Protein AF-A0AAV5JI72-F1 (afdb_monomer_lite)

InterPro domains:
  IPR002885 Pentatricopeptide repeat [PF12854] (110-137)
  IPR002885 Pentatricopeptide repeat [PF13041] (43-91)
  IPR002885 Pentatricopeptide repeat [PS51375] (44-78)
  IPR002885 Pentatricopeptide repeat [PS51375] (79-113)
  IPR002885 Pentatricopeptide repeat [TIGR00756] (47-80)
  IPR002885 Pentatricopeptide repeat [TIGR00756] (82-115)
  IPR011990 Tetratricopeptide-like helical domain superfamily [G3DSA:1.25.40.10] (1-72)
  IPR011990 Tetratricopeptide-like helical domain superfamily [G3DSA:1.25.40.10] (73-137)

Structure (mmCIF, N/CA/C/O backbone):
data_AF-A0AAV5JI72-F1
#
_entry.id   AF-A0AAV5JI72-F1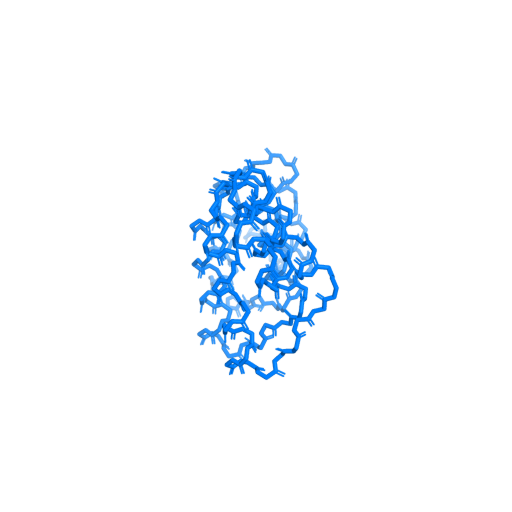
#
loop_
_atom_site.group_PDB
_atom_site.id
_atom_site.type_symbol
_atom_site.label_atom_id
_atom_site.label_alt_id
_atom_site.label_comp_id
_atom_site.label_asym_id
_atom_site.label_entity_id
_atom_site.label_seq_id
_atom_site.pdbx_PDB_ins_code
_atom_site.Cartn_x
_atom_site.Cartn_y
_atom_site.Cartn_z
_atom_site.occupancy
_atom_site.B_iso_or_equiv
_atom_site.auth_seq_id
_atom_site.auth_comp_id
_atom_site.auth_asym_id
_atom_site.auth_atom_id
_atom_site.pdbx_PDB_model_num
ATOM 1 N N . MET A 1 1 ? -7.090 8.946 28.608 1.00 54.69 1 MET A N 1
ATOM 2 C CA . MET A 1 1 ? -8.419 8.599 28.037 1.00 54.69 1 MET A CA 1
ATOM 3 C C . MET A 1 1 ? -9.174 7.574 28.876 1.00 54.69 1 MET A C 1
ATOM 5 O O . MET A 1 1 ? -10.288 7.894 29.272 1.00 54.69 1 MET A O 1
ATOM 9 N N . LYS A 1 2 ? -8.581 6.421 29.239 1.00 47.59 2 LYS A N 1
ATOM 10 C CA . LYS A 1 2 ? -9.207 5.435 30.154 1.00 47.59 2 LYS A CA 1
ATOM 11 C C . LYS A 1 2 ? -9.628 6.033 31.515 1.00 47.59 2 LYS A C 1
ATOM 13 O O . LYS A 1 2 ? -10.666 5.666 32.048 1.00 47.59 2 LYS A O 1
ATOM 18 N N . GLU A 1 3 ? -8.899 7.031 32.019 1.00 52.94 3 GLU A N 1
ATOM 19 C CA . GLU A 1 3 ? -9.214 7.714 33.289 1.00 52.94 3 GLU A CA 1
ATOM 20 C C . GLU A 1 3 ? -10.265 8.838 33.186 1.00 52.94 3 GLU A C 1
ATOM 22 O O . GLU A 1 3 ? -10.848 9.223 34.195 1.00 52.94 3 GLU A O 1
ATOM 27 N N . LEU A 1 4 ? -10.552 9.356 31.984 1.00 58.72 4 LEU A N 1
ATOM 28 C CA . LEU A 1 4 ? -11.400 10.548 31.801 1.00 58.72 4 LEU A CA 1
ATOM 29 C C . LEU A 1 4 ? -12.879 10.230 31.502 1.00 58.72 4 LEU A C 1
ATOM 31 O O . LEU A 1 4 ? -13.668 11.155 31.343 1.00 58.72 4 LEU A O 1
ATOM 35 N N . ARG A 1 5 ? -13.275 8.947 31.416 1.00 59.12 5 ARG A N 1
ATOM 36 C CA . ARG A 1 5 ? -14.636 8.485 31.034 1.00 59.12 5 ARG A CA 1
ATOM 37 C C . ARG A 1 5 ? -15.180 9.060 29.714 1.00 59.12 5 ARG A C 1
ATOM 39 O O . ARG A 1 5 ? -16.381 8.993 29.463 1.00 59.12 5 ARG A O 1
ATOM 46 N N . VAL A 1 6 ? -14.318 9.601 28.860 1.00 61.84 6 VAL A N 1
ATOM 47 C CA . VAL A 1 6 ? -14.693 10.035 27.512 1.00 61.84 6 VAL A CA 1
ATOM 48 C C . VAL A 1 6 ? -14.651 8.805 26.616 1.00 61.84 6 VAL A C 1
ATOM 50 O O . VAL A 1 6 ? -13.619 8.139 26.576 1.00 61.84 6 VAL A O 1
ATOM 53 N N . GLN A 1 7 ? -15.755 8.485 25.934 1.00 64.12 7 GLN A N 1
ATOM 54 C CA . GLN A 1 7 ? -15.730 7.493 24.860 1.00 64.12 7 GLN A CA 1
ATOM 55 C C . GLN A 1 7 ? -14.994 8.123 23.674 1.00 64.12 7 GLN A C 1
ATOM 57 O O . GLN A 1 7 ? -15.490 9.116 23.138 1.00 64.12 7 GLN A O 1
ATOM 62 N N . PRO A 1 8 ? -13.800 7.632 23.312 1.00 69.19 8 PRO A N 1
ATOM 63 C CA . PRO A 1 8 ? -13.110 8.153 22.148 1.00 69.19 8 PRO A CA 1
ATOM 64 C C . PRO A 1 8 ? -13.914 7.796 20.893 1.00 69.19 8 PRO A C 1
ATOM 66 O O . PRO A 1 8 ? -14.463 6.702 20.793 1.00 69.19 8 PRO A O 1
ATOM 69 N N . ASP A 1 9 ? -14.016 8.737 19.961 1.00 73.12 9 ASP A N 1
ATOM 70 C CA . ASP A 1 9 ? -14.679 8.555 18.671 1.00 73.12 9 ASP A CA 1
ATOM 71 C C . ASP A 1 9 ? -13.643 8.443 17.533 1.00 73.12 9 ASP A C 1
ATOM 73 O O . ASP A 1 9 ? -12.429 8.491 17.758 1.00 73.12 9 ASP A O 1
ATOM 77 N N . HIS A 1 10 ? -14.108 8.292 16.289 1.00 74.94 10 HIS A N 1
ATOM 78 C CA . HIS A 1 10 ? -13.229 8.185 15.117 1.00 74.94 10 HIS A CA 1
ATOM 79 C C . HIS A 1 10 ? -12.282 9.386 14.950 1.00 74.94 10 HIS A C 1
ATOM 81 O O . HIS A 1 10 ? -11.170 9.221 14.443 1.00 74.94 10 HIS A O 1
ATOM 87 N N . VAL A 1 11 ? -12.692 10.588 15.376 1.00 77.31 11 VAL A N 1
ATOM 88 C CA . VAL A 1 11 ? -11.893 11.814 15.223 1.00 77.31 11 VAL A CA 1
ATOM 89 C C . VAL A 1 11 ? -10.703 11.785 16.175 1.00 77.31 11 VAL A C 1
ATOM 91 O O . VAL A 1 11 ? -9.588 12.140 15.781 1.00 77.31 11 VAL A O 1
ATOM 94 N N . VAL A 1 12 ? -10.914 11.311 17.404 1.00 82.38 12 VAL A N 1
ATOM 95 C CA . VAL A 1 12 ? -9.851 11.146 18.400 1.00 82.38 12 VAL A CA 1
ATOM 96 C C . VAL A 1 12 ? -8.770 10.191 17.898 1.00 82.38 12 VAL A C 1
ATOM 98 O O . VAL A 1 12 ? -7.591 10.544 17.921 1.00 82.38 12 VAL A O 1
ATOM 101 N N . PHE A 1 13 ? -9.156 9.018 17.393 1.00 82.69 13 PHE A N 1
ATOM 102 C CA . PHE A 1 13 ? -8.188 8.041 16.892 1.00 82.69 13 PHE A CA 1
ATOM 103 C C . PH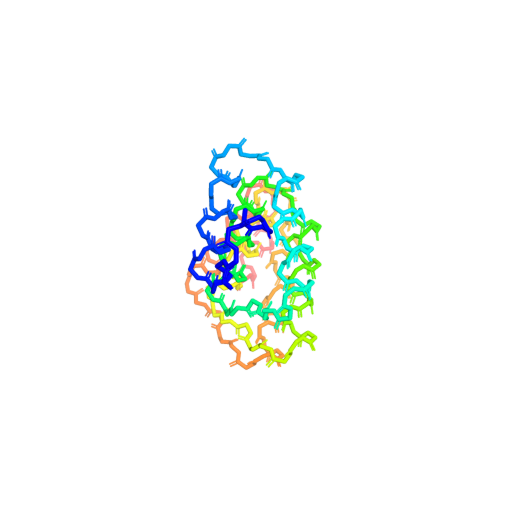E A 1 13 ? -7.490 8.498 15.618 1.00 82.69 13 PHE A C 1
ATOM 105 O O . PHE A 1 13 ? -6.273 8.388 15.537 1.00 82.69 13 PHE A O 1
ATOM 112 N N . THR A 1 14 ? -8.214 9.110 14.674 1.00 79.75 14 THR A N 1
ATOM 113 C CA . THR A 1 14 ? -7.592 9.711 13.480 1.00 79.75 14 THR A CA 1
ATOM 114 C C . THR A 1 14 ? -6.534 10.743 13.872 1.00 79.75 14 THR A C 1
ATOM 116 O O . THR A 1 14 ? -5.460 10.789 13.278 1.00 79.75 14 THR A O 1
ATOM 119 N N . SER A 1 15 ? -6.814 11.554 14.895 1.00 83.75 15 SER A N 1
ATOM 120 C CA . SER A 1 15 ? -5.889 12.587 15.372 1.00 83.75 15 SER A CA 1
ATOM 121 C C . SER A 1 15 ? -4.667 11.996 16.077 1.00 83.75 15 SER A C 1
ATOM 123 O O . SER A 1 15 ? -3.555 12.451 15.822 1.00 83.75 15 SER A O 1
ATOM 125 N N . LEU A 1 16 ? -4.856 10.982 16.931 1.00 84.75 16 LEU A N 1
ATOM 126 C CA . LEU A 1 16 ? -3.759 10.265 17.594 1.00 84.75 16 LEU A CA 1
ATOM 127 C C . LEU A 1 16 ? -2.842 9.604 16.569 1.00 84.75 16 LEU A C 1
ATOM 129 O O . LEU A 1 16 ? -1.640 9.846 16.569 1.00 84.75 16 LEU A O 1
ATOM 133 N N . ILE A 1 17 ? -3.435 8.837 15.658 1.00 84.62 17 ILE A N 1
ATOM 134 C CA . ILE A 1 17 ? -2.727 8.134 14.593 1.00 84.62 17 ILE A CA 1
ATOM 135 C C . ILE A 1 17 ? -1.961 9.131 13.730 1.00 84.62 17 ILE A C 1
ATOM 137 O O . ILE A 1 17 ? -0.770 8.953 13.513 1.00 84.62 17 ILE A O 1
ATOM 141 N N . LYS A 1 18 ? -2.594 10.229 13.303 1.00 79.88 18 LYS A N 1
ATOM 142 C CA . LYS A 1 18 ? -1.901 11.281 12.553 1.00 79.88 18 LYS A CA 1
ATOM 143 C C . LYS A 1 18 ? -0.724 11.872 13.336 1.00 79.88 18 LYS A C 1
ATOM 145 O O . LYS A 1 18 ? 0.340 12.048 12.759 1.00 79.88 18 LYS A O 1
ATOM 150 N N . GLY A 1 19 ? -0.895 12.135 14.632 1.00 85.75 19 GLY A N 1
ATOM 151 C CA . GLY A 1 19 ? 0.182 12.627 15.492 1.00 85.75 19 GLY A CA 1
ATOM 152 C C . GLY A 1 19 ? 1.371 11.667 15.564 1.00 85.75 19 GLY A C 1
ATOM 153 O O . GLY A 1 19 ? 2.508 12.111 15.433 1.00 85.75 19 GLY A O 1
ATOM 154 N N . PHE A 1 20 ? 1.121 10.361 15.703 1.00 85.94 20 PHE A N 1
ATOM 155 C CA . PHE A 1 20 ? 2.171 9.337 15.675 1.00 85.94 20 PHE A CA 1
ATOM 156 C C . PHE A 1 20 ? 2.847 9.232 14.303 1.00 85.94 20 PHE A C 1
ATOM 158 O O . PHE A 1 20 ? 4.072 9.151 14.219 1.00 85.94 20 PHE A O 1
ATOM 165 N N . LEU A 1 21 ? 2.073 9.333 13.219 1.00 80.69 21 LEU A N 1
ATOM 166 C CA . LEU A 1 21 ? 2.605 9.365 11.855 1.00 80.69 21 LEU A CA 1
ATOM 167 C C . LEU A 1 21 ? 3.510 10.583 11.613 1.00 80.69 21 LEU A C 1
ATOM 169 O O . LEU A 1 21 ? 4.564 10.435 10.996 1.00 80.69 21 LEU A O 1
ATOM 173 N N . ASP A 1 22 ? 3.153 11.759 12.139 1.00 81.88 22 ASP A N 1
ATOM 174 C CA . ASP A 1 22 ? 3.947 12.990 12.008 1.00 81.88 22 ASP A CA 1
ATOM 175 C C . ASP A 1 22 ? 5.324 12.876 12.693 1.00 81.88 22 ASP A C 1
ATOM 177 O O . ASP A 1 22 ? 6.293 13.489 1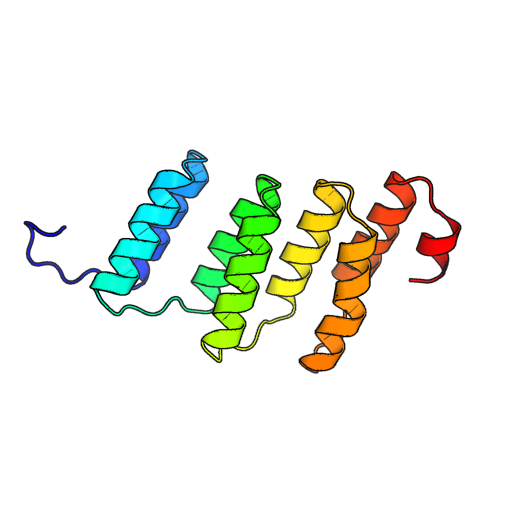2.240 1.00 81.88 22 ASP A O 1
ATOM 181 N N . VAL A 1 23 ? 5.439 12.062 13.750 1.00 83.62 23 VAL A N 1
ATOM 182 C CA . VAL A 1 23 ? 6.715 11.772 14.433 1.00 83.62 23 VAL A CA 1
ATOM 183 C C . VAL A 1 23 ? 7.352 10.445 14.002 1.00 83.62 23 VAL A C 1
ATOM 185 O O . VAL A 1 23 ? 8.367 10.049 14.568 1.00 83.62 23 VAL A O 1
ATOM 188 N N . SER A 1 24 ? 6.804 9.786 12.972 1.00 80.31 24 SER A N 1
ATOM 189 C CA . SER A 1 24 ? 7.255 8.474 12.472 1.00 80.31 24 SER A CA 1
ATOM 190 C C . SER A 1 24 ? 7.300 7.376 13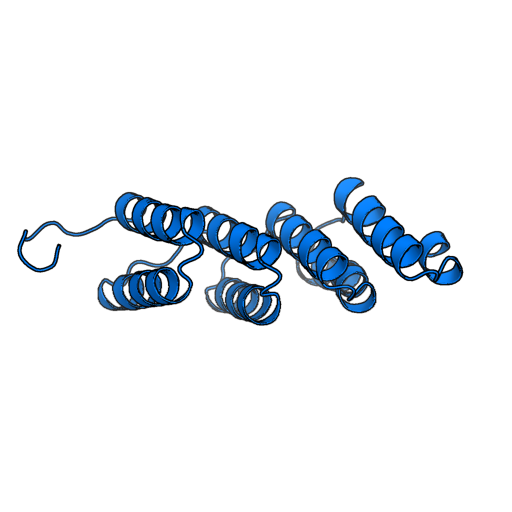.547 1.00 80.31 24 SER A C 1
ATOM 192 O O . SER A 1 24 ? 8.117 6.461 13.468 1.00 80.31 24 SER A O 1
ATOM 194 N N . ASP A 1 25 ? 6.421 7.464 14.545 1.00 83.19 25 ASP A N 1
ATOM 195 C CA . ASP A 1 25 ? 6.286 6.482 15.619 1.00 83.19 25 ASP A CA 1
ATOM 196 C C . ASP A 1 25 ? 5.320 5.373 15.191 1.00 83.19 25 ASP A C 1
ATOM 198 O O . ASP A 1 25 ? 4.100 5.489 15.316 1.00 83.19 25 ASP A O 1
ATOM 202 N N . SER A 1 26 ? 5.873 4.299 14.628 1.00 78.94 26 SER A N 1
ATOM 203 C CA . SER A 1 26 ? 5.091 3.144 14.187 1.00 78.94 26 SER A CA 1
ATOM 204 C C . SER A 1 26 ? 4.447 2.386 15.346 1.00 78.94 26 SER A C 1
ATOM 206 O O . SER A 1 26 ? 3.336 1.887 15.186 1.00 78.94 26 SER A O 1
ATOM 208 N N . ASP A 1 27 ? 5.111 2.334 16.501 1.00 83.69 27 ASP A N 1
ATOM 209 C CA . ASP A 1 27 ? 4.619 1.606 17.672 1.00 83.69 27 ASP A CA 1
ATOM 210 C C . ASP A 1 27 ? 3.400 2.326 18.265 1.00 83.69 27 ASP A C 1
ATOM 212 O O . ASP A 1 27 ? 2.408 1.690 18.619 1.00 83.69 27 ASP A O 1
ATOM 216 N N . GLY A 1 28 ? 3.421 3.663 18.279 1.00 87.00 28 GLY A N 1
ATOM 217 C CA . GLY A 1 28 ? 2.271 4.479 18.666 1.00 87.00 28 GLY A CA 1
ATOM 218 C C . GLY A 1 28 ? 1.062 4.313 17.735 1.00 87.00 28 GLY A C 1
ATOM 219 O O . GLY A 1 28 ? -0.083 4.297 18.199 1.00 87.00 28 GLY A O 1
ATOM 220 N N . VAL A 1 29 ? 1.282 4.131 16.425 1.00 84.62 29 VAL A N 1
ATOM 221 C CA . VAL A 1 29 ? 0.195 3.794 15.484 1.00 84.62 29 VAL A CA 1
ATOM 222 C C . VAL A 1 29 ? -0.409 2.430 15.821 1.00 84.62 29 VAL A C 1
ATOM 224 O O . VAL A 1 29 ? -1.634 2.319 15.892 1.00 84.62 29 VAL A O 1
ATOM 227 N N . ASP A 1 30 ? 0.425 1.421 16.077 1.00 82.62 30 ASP A N 1
ATOM 228 C CA . ASP A 1 30 ? -0.025 0.065 16.412 1.00 82.62 30 ASP A CA 1
ATOM 229 C C . ASP A 1 30 ? -0.788 0.038 17.755 1.00 82.62 30 ASP A C 1
ATOM 231 O O . ASP A 1 30 ? -1.829 -0.618 17.877 1.00 82.62 30 ASP A O 1
ATOM 235 N N . GLU A 1 31 ? -0.341 0.811 18.753 1.00 87.44 31 GLU A N 1
ATOM 236 C CA . GLU A 1 31 ? -1.047 0.976 20.031 1.00 87.44 31 GLU A CA 1
ATOM 237 C C . GLU A 1 31 ? -2.411 1.655 19.833 1.00 87.44 31 GLU A C 1
ATOM 239 O O . GLU A 1 31 ? -3.420 1.209 20.389 1.00 87.44 31 GLU A O 1
ATOM 244 N N . ALA A 1 32 ? -2.476 2.704 19.006 1.00 87.38 32 ALA A N 1
ATOM 245 C CA . ALA A 1 32 ? -3.729 3.385 18.698 1.00 87.38 32 ALA A CA 1
ATOM 246 C C . ALA A 1 32 ? -4.725 2.461 17.975 1.00 87.38 32 ALA A C 1
ATOM 248 O O . ALA A 1 32 ? -5.909 2.472 18.316 1.00 87.38 32 ALA A O 1
ATOM 249 N N . LEU A 1 33 ? -4.255 1.637 17.033 1.00 84.00 33 LEU A N 1
ATOM 250 C CA . LEU A 1 33 ? -5.071 0.636 16.336 1.00 84.00 33 LEU A CA 1
ATOM 251 C C . LEU A 1 33 ? -5.575 -0.457 17.286 1.00 84.00 33 LEU A C 1
ATOM 253 O O . LEU A 1 33 ? -6.771 -0.744 17.309 1.00 84.00 33 LEU A O 1
ATOM 257 N N . THR A 1 34 ? -4.704 -0.989 18.146 1.00 86.12 34 THR A N 1
ATOM 258 C CA . THR A 1 34 ? -5.089 -1.965 19.182 1.00 86.12 34 THR A CA 1
ATOM 259 C C . THR A 1 34 ? -6.172 -1.389 20.097 1.00 86.12 34 THR A C 1
ATOM 261 O O . THR A 1 34 ? -7.171 -2.039 20.409 1.00 86.12 34 THR A O 1
ATOM 264 N N . LEU A 1 35 ? -6.022 -0.124 20.495 1.00 86.88 35 LEU A N 1
ATOM 265 C CA . LEU A 1 35 ? -6.995 0.553 21.342 1.00 86.88 35 LEU A CA 1
ATOM 266 C C . LEU A 1 35 ? -8.339 0.758 20.621 1.00 86.88 35 LEU A C 1
ATOM 268 O O . LEU A 1 35 ? -9.391 0.607 21.241 1.00 86.88 35 LEU A O 1
ATOM 272 N N . MET A 1 36 ? -8.343 1.054 19.319 1.00 86.00 36 MET A N 1
ATOM 273 C CA . MET A 1 36 ? -9.582 1.119 18.531 1.00 86.00 36 MET A CA 1
ATOM 274 C C . MET A 1 36 ? -10.349 -0.202 18.540 1.00 86.00 36 MET A C 1
ATOM 276 O O . MET A 1 36 ? -11.572 -0.198 18.720 1.00 86.00 36 MET A O 1
ATOM 280 N N . GLU A 1 37 ? -9.642 -1.322 18.389 1.00 83.19 37 GLU A N 1
ATOM 281 C CA . GLU A 1 37 ? -10.234 -2.657 18.464 1.00 83.19 37 GLU A CA 1
ATOM 282 C C . GLU A 1 37 ? -10.833 -2.933 19.849 1.00 83.19 37 GLU A C 1
ATOM 284 O O . GLU A 1 37 ? -11.974 -3.401 19.935 1.00 83.19 37 GLU A O 1
ATOM 289 N N . GLU A 1 38 ? -10.132 -2.565 20.934 1.00 85.94 38 GLU A N 1
ATOM 290 C CA . GLU A 1 38 ? -10.648 -2.666 22.311 1.00 85.94 38 GLU A CA 1
ATOM 291 C C . GLU A 1 38 ? -11.975 -1.906 22.481 1.00 85.94 38 GLU A C 1
ATOM 293 O O . GLU A 1 38 ? -12.916 -2.407 23.106 1.00 85.94 38 GLU A O 1
ATOM 298 N N . PHE A 1 39 ? -12.075 -0.708 21.896 1.00 83.81 39 PHE A N 1
ATOM 299 C CA . PHE A 1 39 ? -13.292 0.108 21.916 1.00 83.81 39 PHE A CA 1
ATOM 300 C C . PHE A 1 39 ? -14.330 -0.294 20.856 1.00 83.81 39 PHE A C 1
ATOM 302 O O . PHE A 1 39 ? -15.412 0.295 20.815 1.00 83.81 39 PHE A O 1
ATOM 309 N N . ARG A 1 40 ? -14.052 -1.318 20.035 1.00 82.69 40 ARG A N 1
ATOM 310 C CA . ARG A 1 40 ? -14.896 -1.784 18.918 1.00 82.69 40 ARG A CA 1
ATOM 311 C C . ARG A 1 40 ? -15.212 -0.690 17.895 1.00 82.69 40 ARG A C 1
ATOM 313 O O . ARG A 1 40 ? -16.282 -0.695 17.282 1.00 82.69 40 ARG A O 1
ATOM 320 N N . ILE A 1 41 ? -14.281 0.237 17.702 1.00 82.06 41 ILE A N 1
ATOM 321 C CA . ILE A 1 41 ? -14.378 1.295 16.700 1.00 82.06 41 ILE A CA 1
ATOM 322 C C . ILE A 1 41 ? -13.716 0.768 15.437 1.00 82.06 41 ILE A C 1
ATOM 324 O O . ILE A 1 41 ? -12.518 0.505 15.413 1.00 82.06 41 ILE A O 1
ATOM 328 N N . LYS A 1 42 ? -14.506 0.586 14.379 1.00 75.94 42 LYS A N 1
ATOM 329 C CA . LYS A 1 42 ? -13.977 0.131 13.092 1.00 75.94 42 LYS A CA 1
ATOM 330 C C . LYS A 1 42 ? -13.334 1.307 12.357 1.00 75.94 42 LYS A C 1
ATOM 332 O O . LYS A 1 42 ? -13.969 2.356 12.296 1.00 75.94 42 LYS A O 1
ATOM 337 N N . PRO A 1 43 ? -12.138 1.175 11.773 1.00 78.62 43 PRO A N 1
ATOM 338 C CA . PRO A 1 43 ? -11.615 2.222 10.906 1.00 78.62 43 PRO A CA 1
ATOM 339 C C . PRO A 1 43 ? -12.546 2.418 9.699 1.00 78.62 43 PRO A C 1
ATOM 341 O O . PRO A 1 43 ? -13.133 1.458 9.195 1.00 78.62 43 PRO A O 1
ATOM 344 N N . ASP A 1 44 ? -12.709 3.661 9.256 1.00 79.44 44 ASP A N 1
ATOM 345 C CA . ASP A 1 44 ? -13.389 3.977 8.001 1.00 79.44 44 ASP A CA 1
ATOM 346 C C . ASP A 1 44 ? -12.371 4.096 6.854 1.00 79.44 44 ASP A C 1
ATOM 348 O O . ASP A 1 44 ? -11.156 4.061 7.061 1.00 79.44 44 ASP A O 1
ATOM 352 N N . VAL A 1 45 ? -12.860 4.239 5.619 1.00 80.06 45 VAL A N 1
ATOM 353 C CA . VAL A 1 45 ? -12.007 4.347 4.420 1.00 80.06 45 VAL A CA 1
ATOM 354 C C . VAL A 1 45 ? -10.994 5.498 4.540 1.00 80.06 45 VAL A C 1
ATOM 356 O O . VAL A 1 45 ? -9.849 5.376 4.101 1.00 80.06 45 VAL A O 1
ATOM 359 N N . ILE A 1 46 ? -11.386 6.611 5.171 1.00 81.19 46 ILE A N 1
ATOM 360 C CA . ILE A 1 46 ? -10.520 7.782 5.353 1.00 81.19 46 ILE A CA 1
ATOM 361 C C . ILE A 1 46 ? -9.349 7.430 6.271 1.00 81.19 46 ILE A C 1
ATOM 363 O O . ILE A 1 46 ? -8.197 7.715 5.934 1.00 81.19 46 ILE A O 1
ATOM 367 N N . MET A 1 47 ? -9.615 6.771 7.395 1.00 82.38 47 MET A N 1
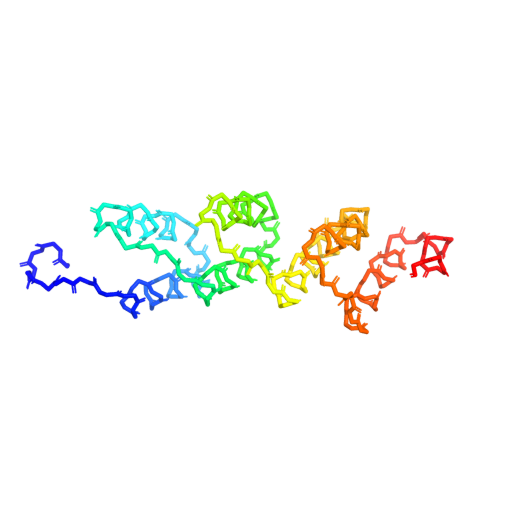ATOM 368 C CA . MET A 1 47 ? -8.572 6.319 8.305 1.00 82.38 47 MET A CA 1
ATOM 369 C C . MET A 1 47 ? -7.639 5.302 7.638 1.00 82.38 47 MET A C 1
ATOM 371 O O . MET A 1 47 ? -6.422 5.472 7.721 1.00 82.38 47 MET A O 1
ATOM 375 N N . PHE A 1 48 ? -8.188 4.324 6.905 1.00 87.56 48 PHE A N 1
ATOM 376 C CA . PHE A 1 48 ? -7.393 3.370 6.124 1.00 87.56 48 PHE A CA 1
ATOM 377 C C . PHE A 1 48 ? -6.437 4.082 5.168 1.00 87.56 48 PHE A C 1
ATOM 379 O O . PHE A 1 48 ? -5.222 3.899 5.248 1.00 87.56 48 PHE A O 1
ATOM 386 N N . SER A 1 49 ? -6.965 4.974 4.328 1.00 87.56 49 SER A N 1
ATOM 387 C CA . SER A 1 49 ? -6.145 5.724 3.374 1.00 87.56 49 SER A CA 1
ATOM 388 C C . SER A 1 49 ? -5.088 6.606 4.050 1.00 87.56 49 SER A C 1
ATOM 390 O O . SER A 1 49 ? -3.969 6.710 3.551 1.00 87.56 49 SER A O 1
ATOM 392 N N . THR A 1 50 ? -5.395 7.195 5.211 1.00 86.75 50 THR A N 1
ATOM 393 C CA . THR A 1 50 ? -4.460 8.050 5.959 1.00 86.75 50 THR A CA 1
ATOM 394 C C . THR A 1 50 ? -3.258 7.250 6.457 1.00 86.75 50 THR A C 1
ATOM 396 O O . THR A 1 50 ? -2.114 7.655 6.239 1.00 86.75 50 THR A O 1
ATOM 399 N N . ILE A 1 51 ? -3.517 6.102 7.084 1.00 87.81 51 ILE A N 1
ATOM 400 C CA . ILE A 1 51 ? -2.480 5.226 7.640 1.00 87.81 51 ILE A CA 1
ATOM 401 C C . ILE A 1 51 ? -1.640 4.623 6.520 1.00 87.81 51 ILE A C 1
ATOM 403 O O . ILE A 1 51 ? -0.414 4.748 6.526 1.00 87.81 51 ILE A O 1
ATOM 407 N N . MET A 1 52 ? -2.299 4.064 5.502 1.00 92.12 52 MET A N 1
ATOM 408 C CA . MET A 1 52 ? -1.624 3.499 4.336 1.00 92.12 52 MET A CA 1
ATOM 409 C C . MET A 1 52 ? -0.740 4.533 3.637 1.00 92.12 52 MET A C 1
ATOM 411 O O . MET A 1 52 ? 0.392 4.227 3.267 1.00 92.12 52 MET A O 1
ATOM 415 N N . ASN A 1 53 ? -1.215 5.773 3.467 1.00 90.25 53 ASN A N 1
ATOM 416 C CA . ASN A 1 53 ? -0.425 6.823 2.826 1.00 90.25 53 ASN A CA 1
ATOM 417 C C . ASN A 1 53 ? 0.858 7.128 3.604 1.00 90.25 53 ASN A C 1
ATOM 419 O O . ASN A 1 53 ? 1.906 7.371 3.000 1.00 90.25 53 ASN A O 1
ATOM 423 N N . ALA A 1 54 ? 0.791 7.103 4.932 1.00 87.12 54 ALA A N 1
ATOM 424 C CA . ALA A 1 54 ? 1.945 7.377 5.762 1.00 87.12 54 ALA A CA 1
ATOM 425 C C . ALA A 1 54 ? 2.939 6.205 5.788 1.00 87.12 54 ALA A C 1
ATOM 427 O O . ALA A 1 54 ? 4.127 6.436 5.569 1.00 87.12 54 ALA A O 1
ATOM 428 N N . TRP A 1 55 ? 2.481 4.953 5.909 1.00 88.94 55 TRP A N 1
ATOM 429 C CA . TRP A 1 55 ? 3.360 3.781 5.780 1.00 88.94 55 TRP A CA 1
ATOM 430 C C . TRP A 1 55 ? 3.985 3.660 4.388 1.00 88.94 55 TRP A C 1
ATOM 432 O O . TRP A 1 55 ? 5.197 3.480 4.278 1.00 88.94 55 TRP A O 1
ATOM 442 N N . SER A 1 56 ? 3.208 3.879 3.324 1.00 92.62 56 SER A N 1
ATOM 443 C CA . SER A 1 56 ? 3.719 3.980 1.949 1.00 92.62 56 SER A CA 1
ATOM 444 C C . SER A 1 56 ? 4.794 5.067 1.828 1.00 92.62 56 SER A C 1
ATOM 446 O O . SER A 1 56 ? 5.830 4.862 1.189 1.00 92.62 56 SER A O 1
ATOM 448 N N . SER A 1 57 ? 4.594 6.223 2.474 1.00 88.00 57 SER A N 1
ATOM 449 C CA . SER A 1 57 ? 5.567 7.327 2.515 1.00 88.00 57 SER A CA 1
ATOM 450 C C . SER A 1 57 ? 6.844 6.992 3.280 1.00 88.00 57 SER A C 1
ATOM 452 O O . SER A 1 57 ? 7.916 7.411 2.845 1.00 88.00 57 SER A O 1
ATOM 454 N N . ALA A 1 58 ? 6.740 6.191 4.339 1.00 85.25 58 ALA A N 1
ATOM 455 C CA . ALA A 1 58 ? 7.868 5.657 5.097 1.00 85.25 58 ALA A CA 1
ATOM 456 C C . ALA A 1 58 ? 8.554 4.448 4.423 1.00 85.25 58 ALA A C 1
ATOM 458 O O . ALA A 1 58 ? 9.600 4.009 4.889 1.00 85.25 58 ALA A O 1
ATOM 459 N N . GLY A 1 59 ? 7.990 3.911 3.333 1.00 88.62 59 GLY A N 1
ATOM 460 C CA . GLY A 1 59 ? 8.501 2.712 2.658 1.00 88.62 59 GLY A CA 1
ATOM 461 C C . GLY A 1 59 ? 8.156 1.395 3.363 1.00 88.62 59 GLY A C 1
ATOM 462 O O . GLY A 1 59 ? 8.709 0.358 3.019 1.00 88.62 59 GLY A O 1
ATOM 463 N N . LEU A 1 60 ? 7.235 1.413 4.329 1.00 90.06 60 LEU A N 1
ATOM 464 C CA . LEU A 1 60 ? 6.777 0.236 5.073 1.00 90.06 60 LEU A CA 1
ATOM 465 C C . LEU A 1 60 ? 5.655 -0.477 4.300 1.00 90.06 60 LEU A C 1
ATOM 467 O O . LEU A 1 60 ? 4.500 -0.494 4.728 1.00 90.06 60 LEU A O 1
ATOM 471 N N . MET A 1 61 ? 5.981 -1.009 3.118 1.00 94.88 61 MET A N 1
ATOM 472 C CA . MET A 1 61 ? 4.980 -1.579 2.208 1.00 94.88 61 MET A CA 1
ATOM 473 C C . MET A 1 61 ? 4.352 -2.880 2.707 1.00 94.88 61 MET A C 1
ATOM 475 O O . MET A 1 61 ? 3.168 -3.076 2.451 1.00 94.88 61 MET A O 1
ATOM 479 N N . ASP A 1 62 ? 5.069 -3.684 3.495 1.00 93.06 62 ASP A N 1
ATOM 480 C CA . ASP A 1 62 ? 4.504 -4.885 4.128 1.00 93.06 62 ASP A CA 1
ATOM 481 C C . ASP A 1 62 ? 3.301 -4.524 5.015 1.00 93.06 62 ASP A C 1
ATOM 483 O O . ASP A 1 62 ? 2.200 -5.031 4.817 1.00 93.06 62 ASP A O 1
ATOM 487 N N . ARG A 1 63 ? 3.470 -3.533 5.906 1.00 90.00 63 ARG A N 1
ATOM 488 C CA . ARG A 1 63 ? 2.384 -3.020 6.762 1.00 90.00 63 ARG A CA 1
ATOM 489 C C . ARG A 1 63 ? 1.254 -2.397 5.945 1.00 90.00 63 ARG A C 1
ATOM 491 O O . ARG A 1 63 ? 0.081 -2.564 6.260 1.00 90.00 63 ARG A O 1
ATOM 498 N N . CYS A 1 64 ? 1.601 -1.667 4.884 1.00 92.75 64 CYS A N 1
ATOM 499 C CA . CYS A 1 64 ? 0.617 -1.063 3.986 1.00 92.75 64 CYS A CA 1
ATOM 500 C C . CYS A 1 64 ? -0.266 -2.130 3.315 1.00 92.75 64 CYS A C 1
ATOM 502 O O . CYS A 1 64 ? -1.481 -1.950 3.228 1.00 92.75 64 CYS A O 1
ATOM 504 N N . GLN A 1 65 ? 0.334 -3.242 2.880 1.00 94.50 65 GLN A N 1
ATOM 505 C CA . GLN A 1 65 ? -0.373 -4.353 2.249 1.00 94.50 65 GLN A CA 1
ATOM 506 C C . GLN A 1 65 ? -1.217 -5.143 3.255 1.00 94.50 65 GLN A C 1
ATOM 508 O O . GLN A 1 65 ? -2.377 -5.424 2.970 1.00 94.50 65 GLN A O 1
ATOM 513 N N . GLU A 1 66 ? -0.691 -5.436 4.448 1.00 92.31 66 GLU A N 1
ATOM 514 C CA . GLU A 1 66 ? -1.463 -6.082 5.522 1.00 92.31 66 GLU A CA 1
ATOM 515 C C . GLU A 1 66 ? -2.730 -5.281 5.856 1.00 92.31 66 GLU A C 1
ATOM 517 O O . GLU A 1 66 ? -3.830 -5.828 5.941 1.00 92.31 66 GLU A O 1
ATOM 522 N N . PHE A 1 67 ? -2.602 -3.958 5.947 1.00 90.56 67 PHE A N 1
ATOM 523 C CA . PHE A 1 67 ? -3.724 -3.080 6.267 1.00 90.56 67 PHE A CA 1
ATOM 524 C C . PHE A 1 67 ? -4.719 -2.924 5.118 1.00 90.56 67 PHE A C 1
ATOM 526 O O . PHE A 1 67 ? -5.922 -2.799 5.349 1.00 90.56 67 PHE A O 1
ATOM 533 N N . PHE A 1 68 ? -4.243 -2.971 3.871 1.00 94.31 68 PHE A N 1
ATOM 534 C CA . PHE A 1 68 ? -5.116 -3.098 2.707 1.00 94.31 68 PHE A CA 1
ATOM 535 C C . PHE A 1 68 ? -5.928 -4.398 2.763 1.00 94.31 68 PHE A C 1
ATOM 537 O O . PHE A 1 68 ? -7.140 -4.383 2.546 1.00 94.31 68 PHE A O 1
ATOM 544 N N . ASP A 1 69 ? -5.290 -5.519 3.095 1.00 93.56 69 ASP A N 1
ATOM 545 C CA . ASP A 1 69 ? -5.976 -6.804 3.205 1.00 93.56 69 ASP A CA 1
ATOM 546 C C . ASP A 1 69 ? -7.028 -6.774 4.321 1.00 93.56 69 ASP A C 1
ATOM 548 O O . ASP A 1 69 ? -8.123 -7.316 4.158 1.00 93.56 69 ASP A O 1
ATOM 552 N N . ASP A 1 70 ? -6.741 -6.104 5.436 1.00 90.56 70 ASP A N 1
ATOM 553 C CA . ASP A 1 70 ? -7.693 -5.926 6.532 1.00 90.56 70 ASP A CA 1
ATOM 554 C C . ASP A 1 70 ? -8.868 -5.016 6.155 1.00 90.56 70 ASP A C 1
ATOM 556 O O . ASP A 1 70 ? -10.011 -5.330 6.503 1.00 90.56 70 ASP A O 1
ATOM 560 N N . MET A 1 71 ? -8.635 -3.961 5.363 1.00 91.25 71 MET A N 1
ATOM 561 C CA . MET A 1 71 ? -9.700 -3.150 4.758 1.00 91.25 71 MET A CA 1
ATOM 562 C C . MET A 1 71 ? -10.659 -4.029 3.940 1.00 91.25 71 MET A C 1
ATOM 564 O O . MET A 1 71 ? -11.880 -3.969 4.122 1.00 91.25 71 MET A O 1
ATOM 568 N N . VAL A 1 72 ? -10.107 -4.896 3.086 1.00 92.12 72 VAL A N 1
ATOM 569 C CA . VAL A 1 72 ? -10.885 -5.807 2.234 1.00 92.12 72 VAL A CA 1
ATOM 570 C C . VAL A 1 72 ? -11.629 -6.853 3.073 1.00 92.12 72 VAL A C 1
ATOM 572 O O . VAL A 1 72 ? -12.823 -7.072 2.860 1.00 92.12 72 VAL A O 1
ATOM 575 N N . LYS A 1 73 ? -10.978 -7.470 4.071 1.00 91.12 73 LYS A N 1
ATOM 576 C CA . LYS A 1 73 ? -11.616 -8.428 5.000 1.00 91.12 73 LYS A CA 1
ATOM 577 C C . LYS A 1 73 ? -12.742 -7.787 5.812 1.00 91.12 73 LYS A C 1
ATOM 579 O O . LYS A 1 73 ? -13.724 -8.458 6.130 1.00 91.12 73 LYS A O 1
ATOM 584 N N . ALA A 1 74 ? -12.622 -6.500 6.136 1.00 85.44 74 ALA A N 1
ATOM 585 C CA . ALA A 1 74 ? -13.655 -5.736 6.826 1.00 85.44 74 ALA A CA 1
ATOM 586 C C . ALA A 1 74 ? -14.872 -5.412 5.935 1.00 85.44 74 ALA A C 1
ATOM 588 O O . ALA A 1 74 ? -15.863 -4.877 6.441 1.00 85.44 74 ALA A O 1
ATOM 589 N N . GLY A 1 75 ? -14.822 -5.751 4.641 1.00 88.56 75 GLY A N 1
ATOM 590 C CA . GLY A 1 75 ? -15.877 -5.474 3.668 1.00 88.56 75 GLY A CA 1
ATOM 591 C C . GLY A 1 75 ? -15.905 -4.019 3.203 1.00 88.56 75 GLY A C 1
ATOM 592 O O . GLY A 1 75 ? -16.926 -3.571 2.686 1.00 88.56 75 GLY A O 1
ATOM 593 N N . LEU A 1 76 ? -14.819 -3.269 3.416 1.00 89.00 76 LEU A N 1
ATOM 594 C CA . LEU A 1 76 ? -14.677 -1.914 2.898 1.00 89.00 76 LEU A CA 1
ATOM 595 C C . LEU A 1 76 ? -14.122 -1.981 1.477 1.00 89.00 76 LEU A C 1
ATOM 597 O O . LEU A 1 76 ? -13.112 -2.633 1.221 1.00 89.00 76 LEU A O 1
ATOM 601 N N . GLU A 1 77 ? -14.782 -1.292 0.552 1.00 90.25 77 GLU A N 1
ATOM 602 C CA . GLU A 1 77 ? -14.342 -1.247 -0.838 1.00 90.25 77 GLU A CA 1
ATOM 603 C C . GLU A 1 77 ? -13.182 -0.252 -0.984 1.00 90.25 77 GLU A C 1
ATOM 605 O O . GLU A 1 77 ? -13.357 0.934 -0.677 1.00 90.25 77 GLU A O 1
ATOM 610 N N . PRO A 1 78 ? -11.989 -0.697 -1.423 1.00 92.38 78 PRO A N 1
ATOM 611 C CA . PRO A 1 78 ? -10.900 0.218 -1.727 1.00 92.38 78 PRO A CA 1
ATOM 612 C C . PRO A 1 78 ? -11.293 1.123 -2.891 1.00 92.38 78 PRO A C 1
ATOM 614 O O . PRO A 1 78 ? -11.977 0.700 -3.819 1.00 92.38 78 PRO A O 1
ATOM 617 N N . ASP A 1 79 ? -10.838 2.371 -2.862 1.00 92.88 79 ASP A N 1
ATOM 618 C CA . ASP A 1 79 ? -11.063 3.323 -3.942 1.00 92.88 79 ASP A CA 1
ATOM 619 C C . ASP A 1 79 ? -9.779 3.569 -4.750 1.00 92.88 79 ASP A C 1
ATOM 621 O O . ASP A 1 79 ? -8.694 3.054 -4.466 1.00 92.88 79 ASP A O 1
ATOM 625 N N . ILE A 1 80 ? -9.883 4.402 -5.785 1.00 95.12 80 ILE A N 1
ATOM 626 C CA . ILE A 1 80 ? -8.735 4.750 -6.629 1.00 95.12 80 ILE A CA 1
ATOM 627 C C . ILE A 1 80 ? -7.602 5.454 -5.860 1.00 95.12 80 ILE A C 1
ATOM 629 O O . ILE A 1 80 ? -6.447 5.437 -6.302 1.00 95.12 80 ILE A O 1
ATOM 633 N N . HIS A 1 81 ? -7.909 6.087 -4.724 1.00 94.06 81 HIS A N 1
ATOM 634 C CA . HIS A 1 81 ? -6.917 6.753 -3.895 1.00 94.06 81 HIS A CA 1
ATOM 635 C C . HIS A 1 81 ? -6.046 5.730 -3.160 1.00 94.06 81 HIS A C 1
ATOM 637 O O . HIS A 1 81 ? -4.821 5.851 -3.208 1.00 94.06 81 HIS A O 1
ATOM 643 N N . VAL A 1 82 ? -6.649 4.677 -2.600 1.00 95.00 82 VAL A N 1
ATOM 644 C CA . VAL A 1 82 ? -5.936 3.544 -1.982 1.00 95.00 82 VAL A CA 1
ATOM 645 C C . VAL A 1 82 ? -4.954 2.900 -2.968 1.00 95.00 82 VAL A C 1
ATOM 647 O O . VAL A 1 82 ? -3.768 2.758 -2.668 1.00 95.00 82 VAL A O 1
ATOM 650 N N . PHE A 1 83 ? -5.387 2.616 -4.199 1.00 96.56 83 PHE A N 1
ATOM 651 C CA . PHE A 1 83 ? -4.491 2.074 -5.231 1.00 96.56 83 PHE A CA 1
ATOM 652 C C . PHE A 1 83 ? -3.377 3.047 -5.637 1.00 96.56 83 PHE A C 1
ATOM 654 O O . PHE A 1 83 ? -2.246 2.634 -5.891 1.00 96.56 83 PHE A O 1
ATOM 661 N N . SER A 1 84 ? -3.658 4.353 -5.654 1.00 96.88 84 SER A N 1
ATOM 662 C CA . SER A 1 84 ? -2.632 5.369 -5.918 1.00 96.88 84 SER A CA 1
ATOM 663 C C . SER A 1 84 ? -1.568 5.424 -4.814 1.00 96.88 84 SER A C 1
ATOM 665 O O . SER A 1 84 ? -0.405 5.711 -5.106 1.00 96.88 84 SER A O 1
ATOM 667 N N . ILE A 1 85 ? -1.948 5.171 -3.556 1.00 96.12 85 ILE A N 1
ATOM 668 C CA . ILE A 1 85 ? -1.026 5.080 -2.415 1.00 96.12 85 ILE A CA 1
ATOM 669 C C . ILE A 1 85 ? -0.106 3.865 -2.565 1.00 96.12 85 ILE A C 1
ATOM 671 O O . ILE A 1 85 ? 1.114 4.014 -2.442 1.00 96.12 85 ILE A O 1
ATOM 675 N N . LEU A 1 86 ? -0.678 2.696 -2.869 1.00 97.25 86 LEU A N 1
ATOM 676 C CA . LEU A 1 86 ? 0.074 1.455 -3.066 1.00 97.25 86 LEU A CA 1
ATOM 677 C C . LEU A 1 86 ? 1.057 1.582 -4.236 1.00 97.25 86 LEU A C 1
ATOM 679 O O . LEU A 1 86 ? 2.248 1.337 -4.063 1.00 97.25 86 LEU A O 1
ATOM 683 N N . ALA A 1 87 ? 0.603 2.078 -5.393 1.00 97.75 87 ALA A N 1
ATOM 684 C CA . ALA A 1 87 ? 1.451 2.235 -6.578 1.00 97.75 87 ALA A CA 1
ATOM 685 C C . ALA A 1 87 ? 2.664 3.140 -6.308 1.00 97.75 87 ALA A C 1
ATOM 687 O O . ALA A 1 87 ? 3.793 2.812 -6.672 1.00 97.75 87 ALA A O 1
ATOM 688 N N . LYS A 1 88 ? 2.454 4.277 -5.630 1.00 97.19 88 LYS A N 1
ATOM 689 C CA . LYS A 1 88 ? 3.550 5.182 -5.242 1.00 97.19 88 LYS A CA 1
ATOM 690 C C . LYS A 1 88 ? 4.505 4.530 -4.248 1.00 97.19 88 LYS A C 1
ATOM 692 O O . LYS A 1 88 ? 5.707 4.770 -4.336 1.00 97.19 88 LYS A O 1
ATOM 697 N N . GLY A 1 89 ? 3.966 3.755 -3.313 1.00 97.19 89 GLY A N 1
ATOM 698 C CA . GLY A 1 89 ? 4.729 3.047 -2.294 1.00 97.19 89 GLY A CA 1
ATOM 699 C C . GLY A 1 89 ? 5.654 1.998 -2.896 1.00 97.19 89 GLY A C 1
ATOM 700 O O . GLY A 1 89 ? 6.865 2.101 -2.722 1.00 97.19 89 GLY A O 1
ATOM 701 N N . TYR A 1 90 ? 5.115 1.084 -3.705 1.00 98.25 90 TYR A N 1
ATOM 702 C CA . TYR A 1 90 ? 5.896 0.058 -4.403 1.00 98.25 90 TYR A CA 1
ATOM 703 C C . TYR A 1 90 ? 6.986 0.650 -5.300 1.00 98.25 90 TYR A C 1
ATOM 705 O O . TYR A 1 90 ? 8.146 0.247 -5.242 1.00 98.25 90 TYR A O 1
ATOM 713 N N . VAL A 1 91 ? 6.664 1.696 -6.068 1.00 97.62 91 VAL A N 1
ATOM 714 C CA . VAL A 1 91 ? 7.673 2.399 -6.875 1.00 97.62 91 VAL A CA 1
ATOM 715 C C . VAL A 1 91 ? 8.761 3.042 -6.007 1.00 97.62 91 VAL A C 1
ATOM 717 O O . VAL A 1 91 ? 9.925 3.055 -6.405 1.00 97.62 91 VAL A O 1
ATOM 720 N N . ARG A 1 92 ? 8.415 3.573 -4.827 1.00 96.00 92 ARG A N 1
ATOM 721 C CA . ARG A 1 92 ? 9.377 4.180 -3.891 1.00 96.00 92 ARG A CA 1
ATOM 722 C C . ARG A 1 92 ? 10.344 3.149 -3.310 1.00 96.00 92 ARG A C 1
ATOM 724 O O . ARG A 1 92 ? 11.522 3.472 -3.183 1.00 96.00 92 ARG A O 1
ATOM 731 N N . VAL A 1 93 ? 9.868 1.949 -2.977 1.00 97.06 93 VAL A N 1
ATOM 732 C CA . VAL A 1 93 ? 10.710 0.868 -2.427 1.00 97.06 93 VAL A CA 1
ATOM 733 C C . VAL A 1 93 ? 11.437 0.056 -3.505 1.00 97.06 93 VAL A C 1
ATOM 735 O O . VAL A 1 93 ? 12.214 -0.834 -3.183 1.00 97.06 93 VAL A O 1
ATOM 738 N N . GLY A 1 94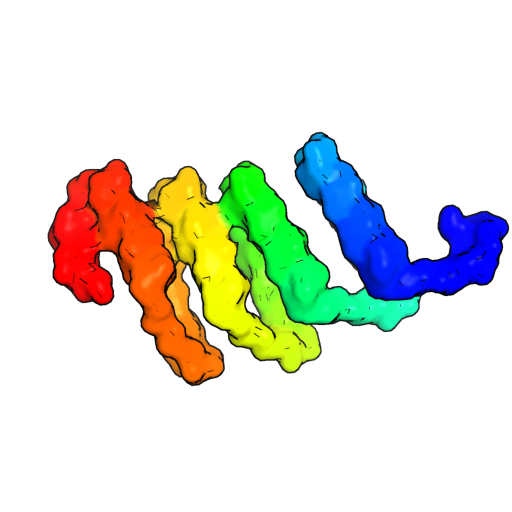 ? 11.264 0.404 -4.785 1.00 97.12 94 GLY A N 1
ATOM 739 C CA . GLY A 1 94 ? 11.974 -0.238 -5.892 1.00 97.12 94 GLY A CA 1
ATOM 740 C C . GLY A 1 94 ? 11.335 -1.542 -6.368 1.00 97.12 94 GLY A C 1
ATOM 741 O O . GLY A 1 94 ? 12.021 -2.366 -6.967 1.00 97.12 94 GLY A O 1
ATOM 742 N N . GLU A 1 95 ? 10.029 -1.707 -6.156 1.00 98.00 95 GLU A N 1
ATOM 743 C CA . GLU A 1 95 ? 9.250 -2.901 -6.503 1.00 98.00 95 GLU A CA 1
ATOM 744 C C . GLU A 1 95 ? 8.231 -2.610 -7.626 1.00 98.00 95 GLU A C 1
ATOM 746 O O . GLU A 1 95 ? 7.018 -2.669 -7.425 1.00 98.00 95 GLU A O 1
ATOM 751 N N . PRO A 1 96 ? 8.674 -2.268 -8.851 1.00 97.19 96 PRO A N 1
ATOM 752 C CA . PRO A 1 96 ? 7.763 -1.899 -9.937 1.00 97.19 96 PRO A CA 1
ATOM 753 C C . PRO A 1 96 ? 6.874 -3.056 -10.424 1.00 97.19 96 PRO A C 1
ATOM 755 O O . PRO A 1 96 ? 5.817 -2.791 -10.989 1.00 97.19 96 PRO A O 1
ATOM 758 N N . ILE A 1 97 ? 7.263 -4.315 -10.179 1.00 97.88 97 ILE A N 1
ATOM 759 C CA . ILE A 1 97 ? 6.440 -5.501 -10.478 1.00 97.88 97 ILE A CA 1
ATOM 760 C C . ILE A 1 97 ? 5.156 -5.477 -9.646 1.00 97.88 97 ILE A C 1
ATOM 762 O O . ILE A 1 97 ? 4.068 -5.626 -10.196 1.00 97.88 97 ILE A O 1
ATOM 766 N N . GLU A 1 98 ? 5.278 -5.233 -8.340 1.00 97.94 98 GLU A N 1
ATOM 767 C CA . GLU A 1 98 ? 4.122 -5.129 -7.448 1.00 97.94 98 GLU A CA 1
ATOM 768 C C . GLU A 1 98 ? 3.284 -3.892 -7.771 1.00 97.94 98 GLU A C 1
ATOM 770 O O . GLU A 1 98 ? 2.059 -3.940 -7.758 1.00 97.94 98 GLU A O 1
ATOM 775 N N . ALA A 1 99 ? 3.922 -2.788 -8.173 1.00 97.50 99 ALA A N 1
ATOM 776 C CA . ALA A 1 99 ? 3.188 -1.622 -8.653 1.00 97.50 99 ALA A CA 1
ATOM 777 C C . ALA A 1 99 ? 2.343 -1.933 -9.907 1.00 97.50 99 ALA A C 1
ATOM 779 O O . ALA A 1 99 ? 1.218 -1.449 -10.012 1.00 97.50 99 ALA A O 1
ATOM 780 N N . GLU A 1 100 ? 2.863 -2.723 -10.853 1.00 97.62 100 GLU A N 1
ATOM 781 C CA . GLU A 1 100 ? 2.138 -3.135 -12.063 1.00 97.62 100 GLU A CA 1
ATOM 782 C C . GLU A 1 100 ? 1.022 -4.146 -11.757 1.00 97.62 100 GLU A C 1
ATOM 784 O O . GLU A 1 100 ? -0.070 -4.024 -12.313 1.00 97.62 100 GLU A O 1
ATOM 789 N N . SER A 1 101 ? 1.236 -5.075 -10.815 1.00 97.19 101 SER A N 1
ATOM 790 C CA . SER A 1 101 ? 0.233 -6.075 -10.400 1.00 97.19 101 SER A CA 1
ATOM 791 C C . SER A 1 101 ? -1.044 -5.445 -9.813 1.00 97.19 101 SER A C 1
ATOM 793 O O . SER A 1 101 ? -2.128 -6.049 -9.820 1.00 97.19 101 SER A O 1
ATOM 795 N N . LEU A 1 102 ? -0.963 -4.184 -9.370 1.00 96.88 102 LEU A N 1
ATOM 796 C CA . LEU A 1 102 ? -2.129 -3.404 -8.963 1.00 96.88 102 LEU A CA 1
ATOM 797 C C . LEU A 1 102 ? -3.120 -3.183 -10.107 1.00 96.88 102 LEU A C 1
ATOM 799 O O . LEU A 1 102 ? -4.314 -3.128 -9.832 1.00 96.88 102 LEU A O 1
ATOM 803 N N . LEU A 1 103 ? -2.682 -3.091 -11.368 1.00 96.44 103 LEU A N 1
ATOM 804 C CA . LEU A 1 103 ? -3.584 -2.891 -12.512 1.00 96.44 103 LEU A CA 1
ATOM 805 C C . LEU A 1 103 ? -4.592 -4.044 -12.637 1.00 96.44 103 LEU A C 1
ATOM 807 O O . LEU A 1 103 ? -5.790 -3.807 -12.809 1.00 96.44 103 LEU A O 1
ATOM 811 N N . ASP A 1 104 ? -4.123 -5.280 -12.455 1.00 95.62 104 ASP A N 1
ATOM 812 C CA . ASP A 1 104 ? -4.974 -6.472 -12.434 1.00 95.62 104 ASP A CA 1
ATOM 813 C C . ASP A 1 104 ? -5.858 -6.507 -11.185 1.00 95.62 104 ASP A C 1
ATOM 815 O O . ASP A 1 104 ? -7.046 -6.842 -11.247 1.00 95.62 104 ASP A O 1
ATOM 819 N N . SER A 1 105 ? -5.290 -6.140 -10.033 1.00 95.06 105 SER A N 1
ATOM 820 C CA . SER A 1 105 ? -6.015 -6.116 -8.762 1.00 95.06 105 SER A CA 1
ATOM 821 C C . SER A 1 105 ? -7.167 -5.113 -8.789 1.00 95.06 105 SER A C 1
ATOM 823 O O . SER A 1 105 ? -8.272 -5.461 -8.384 1.00 95.06 105 SER A O 1
ATOM 825 N N . MET A 1 106 ? -6.970 -3.925 -9.362 1.00 96.25 106 MET A N 1
ATOM 826 C CA . MET A 1 106 ? -8.020 -2.922 -9.566 1.00 96.25 106 MET A CA 1
ATOM 827 C C . MET A 1 106 ? -9.193 -3.466 -10.389 1.00 96.25 106 MET A C 1
ATOM 829 O O . MET A 1 106 ? -10.351 -3.200 -10.063 1.00 96.25 106 MET A O 1
ATOM 833 N N . GLY A 1 107 ? -8.908 -4.291 -11.403 1.00 93.88 107 GLY A N 1
ATOM 834 C CA . GLY A 1 107 ? -9.931 -4.968 -12.199 1.00 93.88 107 GLY A CA 1
ATOM 835 C C . GLY A 1 107 ? -10.843 -5.873 -11.364 1.00 93.88 107 GLY A C 1
ATOM 836 O O . GLY A 1 107 ? -12.051 -5.901 -11.602 1.00 93.88 107 GLY A O 1
ATOM 837 N N . LYS A 1 108 ? -10.304 -6.545 -10.336 1.00 93.19 108 LYS A N 1
ATOM 838 C CA . LYS A 1 108 ? -11.081 -7.399 -9.412 1.00 93.19 108 LYS A CA 1
ATOM 839 C C . LYS A 1 108 ? -12.073 -6.601 -8.563 1.00 93.19 108 LYS A C 1
ATOM 841 O O . LYS A 1 108 ? -13.111 -7.138 -8.194 1.00 93.19 108 LYS A O 1
ATOM 846 N N . PHE A 1 109 ? -11.779 -5.327 -8.303 1.00 93.38 109 PHE A N 1
ATOM 847 C CA . PHE A 1 109 ? -12.664 -4.398 -7.591 1.00 93.38 109 PHE A CA 1
ATOM 848 C C . PHE A 1 109 ? -13.524 -3.543 -8.538 1.00 93.38 109 PHE A C 1
ATOM 850 O O . PHE A 1 109 ? -14.241 -2.656 -8.089 1.00 93.38 109 PHE A O 1
ATOM 857 N N . GLY A 1 110 ? -13.462 -3.770 -9.857 1.00 95.06 110 GLY A N 1
ATOM 858 C CA . GLY A 1 110 ? -14.207 -2.973 -10.839 1.00 95.06 110 GLY A CA 1
ATOM 859 C C . GLY A 1 110 ? -13.704 -1.531 -10.994 1.00 95.06 110 GLY A C 1
ATOM 860 O O . GLY A 1 110 ? -14.408 -0.688 -11.552 1.00 95.06 110 GLY A O 1
ATOM 861 N N . ILE A 1 111 ? -12.488 -1.235 -10.531 1.00 96.00 111 ILE A N 1
ATOM 862 C CA . ILE A 1 111 ? -11.898 0.105 -10.556 1.00 96.00 111 ILE A CA 1
ATOM 863 C C . ILE A 1 111 ? -11.022 0.236 -11.794 1.00 96.00 111 ILE A C 1
ATOM 865 O O . ILE A 1 111 ? -10.205 -0.628 -12.102 1.00 96.00 111 ILE A O 1
ATOM 869 N N . ARG A 1 112 ? -11.166 1.350 -12.513 1.00 96.06 112 ARG A N 1
ATOM 870 C CA . ARG A 1 112 ? -10.316 1.645 -13.669 1.00 96.06 112 ARG A CA 1
ATOM 871 C C . ARG A 1 112 ? -9.087 2.450 -13.241 1.00 96.06 112 ARG A C 1
ATOM 873 O O . ARG A 1 112 ? -9.261 3.483 -12.589 1.00 96.06 112 ARG A O 1
ATOM 880 N N . PRO A 1 113 ? -7.869 2.036 -13.632 1.00 95.62 113 PRO A N 1
ATOM 881 C CA . PRO A 1 113 ? -6.673 2.845 -13.436 1.00 95.62 113 PRO A CA 1
ATOM 882 C C . PRO A 1 113 ? -6.809 4.213 -14.113 1.00 95.62 113 PRO A C 1
ATOM 884 O O . PRO A 1 113 ? -7.347 4.327 -15.216 1.00 95.62 113 PRO A O 1
ATOM 887 N N . ASN A 1 114 ? -6.326 5.264 -13.447 1.00 96.00 114 ASN A N 1
ATOM 888 C CA . ASN A 1 114 ? -6.260 6.610 -14.015 1.00 96.00 114 ASN A CA 1
ATOM 889 C C . ASN A 1 114 ? -4.838 6.943 -14.488 1.00 96.00 114 ASN A C 1
ATOM 891 O O . ASN A 1 114 ? -3.883 6.197 -14.268 1.00 96.00 114 ASN A O 1
ATOM 895 N N . VAL A 1 115 ? -4.693 8.120 -15.101 1.00 96.44 115 VAL A N 1
ATOM 896 C CA . VAL A 1 115 ? -3.404 8.625 -15.598 1.00 96.44 115 VAL A CA 1
ATOM 897 C C . VAL A 1 115 ? -2.337 8.662 -14.498 1.00 96.44 115 VAL A C 1
ATOM 899 O O . VAL A 1 115 ? -1.175 8.372 -14.768 1.00 96.44 115 VAL A O 1
ATOM 902 N N . VAL A 1 116 ? -2.708 8.981 -13.253 1.00 95.75 116 VAL A N 1
ATOM 903 C CA . VAL A 1 116 ? -1.758 9.040 -12.129 1.00 95.75 116 VAL A CA 1
ATOM 904 C C . VAL A 1 116 ? -1.163 7.662 -11.843 1.00 95.75 116 VAL A C 1
ATOM 906 O O . VAL A 1 116 ? 0.045 7.558 -11.648 1.00 95.75 116 VAL A O 1
ATOM 909 N N . ILE A 1 117 ? -1.976 6.608 -11.859 1.00 97.50 117 ILE A N 1
ATOM 910 C CA . ILE A 1 117 ? -1.515 5.238 -11.601 1.00 97.50 117 ILE A CA 1
ATOM 911 C C . ILE A 1 117 ? -0.603 4.763 -12.736 1.00 97.50 117 ILE A C 1
ATOM 913 O O . ILE A 1 117 ? 0.541 4.399 -12.468 1.00 97.50 117 ILE A O 1
ATOM 917 N N . PHE A 1 118 ? -1.041 4.879 -13.996 1.00 97.88 118 PHE A N 1
ATOM 918 C CA . PHE A 1 118 ? -0.220 4.497 -15.153 1.00 97.88 118 PHE A CA 1
ATOM 919 C C . PHE A 1 118 ? 1.129 5.222 -15.168 1.00 97.88 118 PHE A C 1
ATOM 921 O O . PHE A 1 118 ? 2.181 4.593 -15.243 1.00 97.88 118 PHE A O 1
ATOM 928 N N . THR A 1 119 ? 1.126 6.550 -15.022 1.00 98.06 119 THR A N 1
ATOM 929 C CA . THR A 1 119 ? 2.373 7.334 -15.033 1.00 98.06 119 THR A CA 1
ATOM 930 C C . THR A 1 119 ? 3.288 7.006 -13.853 1.00 98.06 119 THR A C 1
ATOM 932 O O . THR A 1 119 ? 4.509 7.051 -14.006 1.00 98.06 119 THR A O 1
ATOM 935 N N . THR A 1 120 ? 2.731 6.628 -12.698 1.00 98.25 120 THR A N 1
ATOM 936 C CA . THR A 1 120 ? 3.512 6.173 -11.537 1.00 98.25 120 THR A CA 1
ATOM 937 C C . THR A 1 120 ? 4.227 4.856 -11.839 1.00 98.25 120 THR A C 1
ATOM 939 O O . THR A 1 120 ? 5.436 4.774 -11.628 1.00 98.25 120 THR A O 1
ATOM 942 N N . ILE A 1 121 ? 3.522 3.864 -12.389 1.00 98.25 121 ILE A N 1
ATOM 943 C CA . ILE A 1 121 ? 4.085 2.544 -12.720 1.00 98.25 121 ILE A CA 1
ATOM 944 C C . ILE A 1 121 ? 5.139 2.665 -13.831 1.00 98.25 121 ILE A C 1
ATOM 946 O O . ILE A 1 121 ? 6.260 2.185 -13.667 1.00 98.25 121 ILE A O 1
ATOM 950 N N . ILE A 1 122 ? 4.835 3.399 -14.912 1.00 98.50 122 ILE A N 1
ATOM 951 C CA . ILE A 1 122 ? 5.785 3.692 -16.003 1.00 98.50 122 ILE A CA 1
ATOM 952 C C . ILE A 1 122 ? 7.065 4.321 -15.442 1.00 98.50 122 ILE A C 1
ATOM 954 O O . ILE A 1 122 ? 8.175 3.904 -15.777 1.00 98.50 122 ILE A O 1
ATOM 958 N N . ARG A 1 123 ? 6.928 5.310 -14.546 1.00 98.19 123 ARG A N 1
ATOM 959 C CA . ARG A 1 123 ? 8.074 5.939 -13.881 1.00 98.19 123 ARG A CA 1
ATOM 960 C C . ARG A 1 123 ? 8.879 4.925 -13.068 1.00 98.19 123 ARG A C 1
ATOM 962 O O . ARG A 1 123 ? 10.105 4.986 -13.114 1.00 98.19 123 ARG A O 1
ATOM 969 N N . GLY A 1 124 ? 8.221 4.017 -12.350 1.00 98.06 124 GLY A N 1
ATOM 970 C CA . GLY A 1 124 ? 8.885 2.944 -11.608 1.00 98.06 124 GLY A CA 1
ATOM 971 C C . GLY A 1 124 ? 9.755 2.064 -12.498 1.00 98.06 124 GLY A C 1
ATOM 972 O O . GLY A 1 124 ? 10.934 1.870 -12.204 1.00 98.06 124 GLY A O 1
ATOM 973 N N . TRP A 1 125 ? 9.224 1.625 -13.638 1.00 98.50 125 TRP A N 1
ATOM 974 C CA . TRP A 1 125 ? 9.989 0.841 -14.607 1.00 98.50 125 TRP A CA 1
ATOM 975 C C . TRP A 1 125 ? 11.160 1.605 -15.229 1.00 98.50 125 TRP A C 1
ATOM 977 O O . TRP A 1 125 ? 12.252 1.052 -15.373 1.00 98.50 125 TRP A O 1
ATOM 987 N N . CYS A 1 126 ? 10.976 2.892 -15.534 1.00 98.25 126 CYS A N 1
ATOM 988 C CA . CYS A 1 126 ? 12.062 3.755 -15.997 1.00 98.25 126 CYS A CA 1
ATOM 989 C C . CYS A 1 126 ? 13.179 3.896 -14.950 1.00 98.25 126 CYS A C 1
ATOM 991 O O . CYS A 1 126 ? 14.353 3.824 -15.308 1.00 98.25 126 CYS A O 1
ATOM 993 N N . ILE A 1 127 ? 12.834 4.064 -13.666 1.00 97.69 127 ILE A N 1
ATOM 994 C CA . ILE A 1 127 ? 13.811 4.140 -12.563 1.00 97.69 127 ILE A CA 1
ATOM 995 C C . ILE A 1 127 ? 14.585 2.824 -12.429 1.00 97.69 127 ILE A C 1
ATOM 997 O O . ILE A 1 127 ? 15.796 2.849 -12.225 1.00 97.69 127 ILE A O 1
ATOM 1001 N N . ALA A 1 128 ? 13.915 1.684 -12.608 1.00 97.25 128 ALA A N 1
ATOM 1002 C CA . ALA A 1 128 ? 14.546 0.365 -12.600 1.00 97.25 128 ALA A CA 1
ATOM 1003 C C . ALA A 1 128 ? 15.391 0.065 -13.860 1.00 97.25 128 ALA A C 1
ATOM 1005 O O . ALA A 1 128 ? 16.022 -0.990 -13.940 1.00 97.25 128 ALA A O 1
ATOM 1006 N N . GLY A 1 129 ? 15.401 0.959 -14.858 1.00 97.38 129 GLY A N 1
ATOM 1007 C CA . GLY A 1 129 ? 16.120 0.766 -16.122 1.00 97.38 129 GLY A CA 1
ATOM 1008 C C . GLY A 1 129 ? 15.507 -0.307 -17.030 1.00 97.38 129 GLY A C 1
ATOM 1009 O O . GLY A 1 129 ? 16.226 -0.917 -17.819 1.00 97.38 129 GLY A O 1
ATOM 1010 N N . LYS A 1 130 ? 14.199 -0.563 -16.902 1.00 97.50 130 LYS A N 1
ATOM 1011 C CA . LYS A 1 130 ? 13.443 -1.609 -17.615 1.00 97.50 130 LYS A CA 1
ATOM 1012 C C . LYS A 1 130 ? 12.431 -0.999 -18.586 1.00 97.50 130 LYS A C 1
ATOM 1014 O O . LYS A 1 130 ? 11.215 -1.093 -18.410 1.00 97.50 130 LYS A O 1
ATOM 1019 N N . MET A 1 131 ? 12.931 -0.316 -19.611 1.00 96.62 131 MET A N 1
ATOM 1020 C CA . MET A 1 131 ? 12.116 0.450 -20.564 1.00 96.62 131 MET A CA 1
ATOM 1021 C C . MET A 1 131 ? 11.141 -0.430 -21.358 1.00 96.62 131 MET A C 1
ATOM 1023 O O . MET A 1 131 ? 10.070 0.028 -21.751 1.00 96.62 131 MET A O 1
ATOM 1027 N N . GLU A 1 132 ? 11.484 -1.698 -21.574 1.00 97.25 132 GLU A N 1
ATOM 1028 C CA . GLU A 1 132 ? 10.634 -2.689 -22.227 1.00 97.25 132 GLU A CA 1
ATOM 1029 C C . GLU A 1 132 ? 9.320 -2.939 -21.478 1.00 97.25 132 GLU A C 1
ATOM 1031 O O . GLU A 1 132 ? 8.304 -3.201 -22.121 1.00 97.25 132 GLU A O 1
ATOM 1036 N N . HIS A 1 133 ? 9.328 -2.818 -20.148 1.00 96.62 133 HIS A N 1
ATOM 1037 C CA . HIS A 1 133 ? 8.123 -2.874 -19.325 1.00 96.62 133 HIS A CA 1
ATOM 1038 C C . HIS A 1 133 ? 7.399 -1.526 -19.341 1.00 96.62 133 HIS A C 1
ATOM 1040 O O . HIS A 1 133 ? 6.197 -1.481 -19.580 1.00 96.62 133 HIS A O 1
ATOM 1046 N N . ALA A 1 134 ? 8.136 -0.416 -19.223 1.00 95.94 134 ALA A N 1
ATOM 1047 C CA . ALA A 1 134 ? 7.566 0.933 -19.218 1.00 95.94 134 ALA A CA 1
ATOM 1048 C C . ALA A 1 134 ? 6.714 1.267 -20.462 1.00 95.94 134 ALA A C 1
ATOM 1050 O O . ALA A 1 134 ? 5.757 2.022 -20.355 1.00 95.94 134 ALA A O 1
ATOM 1051 N N . ILE A 1 135 ? 7.055 0.727 -21.638 1.00 94.31 135 ILE A N 1
ATOM 1052 C CA . ILE A 1 135 ? 6.314 0.956 -22.895 1.00 94.31 135 ILE A CA 1
ATOM 1053 C C . ILE A 1 135 ? 5.040 0.092 -22.993 1.00 94.31 135 ILE A C 1
ATOM 1055 O O . ILE A 1 135 ? 4.164 0.388 -23.803 1.00 94.31 135 ILE A O 1
ATOM 1059 N N . ARG A 1 136 ? 4.954 -1.000 -22.222 1.00 93.12 136 ARG A N 1
ATOM 1060 C CA . ARG A 1 136 ? 3.848 -1.973 -22.288 1.00 93.12 136 ARG A CA 1
ATOM 1061 C C . ARG A 1 136 ? 2.707 -1.680 -21.321 1.00 93.12 136 ARG A C 1
ATOM 1063 O O . ARG A 1 136 ? 1.605 -2.156 -21.581 1.00 93.12 136 ARG A O 1
ATOM 1070 N N . VAL A 1 137 ? 3.006 -0.967 -20.236 1.00 87.19 137 VAL A N 1
ATOM 1071 C CA . VAL A 1 137 ? 2.031 -0.468 -19.253 1.00 87.19 137 VAL A CA 1
ATOM 1072 C C . VAL A 1 137 ? 0.994 0.416 -19.935 1.00 87.19 137 VAL A C 1
ATOM 1074 O O . VAL A 1 137 ? -0.207 0.224 -19.645 1.00 87.19 137 VAL A O 1
#

Secondary structure (DSSP, 8-state):
-TTTT----HHHHHHHHHHHHHTT-HHHHHHHHHHHHHTT-PPPHHHHHHHHHHHHHHT-HHHHHHHHHHHHHTTPPP-HHHHHHHHHHHHHHT-HHHHHHHHHHHHHTTPPP-HHHHHHHHHHHHHTT-HHHHTT-

pLDDT: mean 88.84, std 9.97, range [47.59, 98.5]

Organism: NCBI:txid152421

Foldseek 3Di:
DVVPPDLDAQVNLLVQLVVCLVVVNPVSNVVSVVVCVVSVNDHALVSLLSNLLSCLVVLVLVVSVVSVVVCVVVVHQHAQSSLLSNLSSCLVNLNLVSLVVSCVVCVVSVHHHDPSSLVSSLVSCVVVVNNVVSVVD

Sequence (137 aa):
MKELRVQPDHVVFTSLIKGFLDVSDSDGVDEALTLMEEFRIKPDVIMFSTIMNAWSSAGLMDRCQEFFDDMVKAGLEPDIHVFSILAKGYVRVGEPIEAESLLDSMGKFGIRPNVVIFTTIIRGWCIAGKMEHAIRV

Radius of gyration: 16.69 Å; chains: 1; bounding box: 32×21×56 Å